Protein AF-A0A1B0DM54-F1 (afdb_monomer)

Secondary structure (DSSP, 8-state):
--HHHHHHHHHHHHHHHHHHHHHHHHHHHHHHHHHHHHTPPPPHHHHHHHHHHHHHHHHHHHHHHHHHHHHHHHHHHHHTTTSS-HHHHTTS----SS-----TTHHHHHHHHHHHHHHHHHHHHHHHHHHHHHHHHHHHHHHHHHHHHHHHHHHHHHHHHHHHHHS------

Radius of gyration: 30.37 Å; Cα contacts (8 Å, |Δi|>4): 85; chains: 1; bounding box: 66×35×107 Å

InterPro domains:
  IPR029673 Transmembrane protein 179 [PTHR31872] (8-165)
  IPR059010 Transmembrane protein 179/179B [PF26158]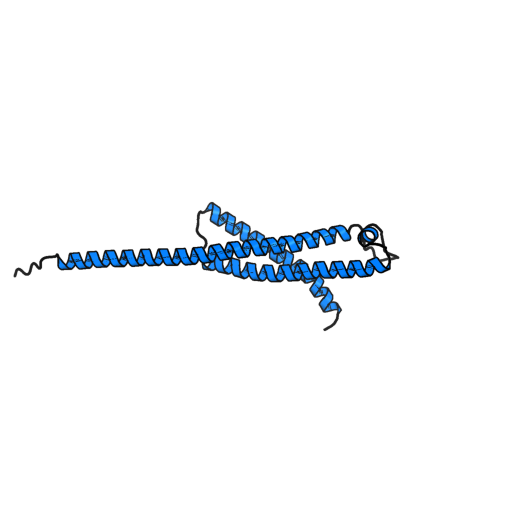 (7-156)

Organism: Phlebotomus papatasi (NCBI:txid29031)

Mean predicted aligned error: 11.0 Å

Foldseek 3Di:
DDPVVVVVCLVVLLVVLVVVLVVVVVVVVVVVVVCVVVVHDDDLVRLVVNLVVLVVSLVSLVSSLVSLVVVLVVVQVVQCVPPVGPVVSLCDQPDDDDDPDNSNCVNVVSVVVNVVSVVSSVVSVVVSVVSVVVSVVVVVVVVVVVVVVVVVVVVVVVVVVVVVVPPPPPPDD

pLDDT: mean 82.23, std 13.37, range [41.41, 96.38]

Sequence (173 aa):
MTADSFTQINCSFPIITSVILISVSIIQIYRFARLSIKQEEASFLELFLDVFIGFILCLMTIVSAMIITIGFMDWCADITQRFPSCEIAAGQKIIKGDDKIDTSGFYVQMGTAQFGAWGAFATCVLITVAGLLKLINNHEMTNMRVSMYLERQRLVNEDASRESLDTPGDFSH

Solvent-accessible surface area (backbone atoms only — not comparable to full-atom values): 9584 Å² total; per-residue (Å²): 136,58,71,69,61,55,54,52,48,61,65,47,46,42,54,52,48,50,54,51,50,50,54,51,49,52,52,52,51,53,51,50,53,50,34,64,75,68,74,52,82,81,51,70,68,60,44,50,50,53,28,54,52,32,50,54,47,34,55,50,32,48,53,31,30,51,52,52,48,50,55,50,50,53,53,38,58,60,47,40,76,82,28,101,39,50,67,63,50,18,71,38,84,89,62,82,80,92,66,91,73,80,43,62,52,46,52,61,54,52,50,49,49,43,52,50,31,50,49,50,28,54,50,36,50,52,53,28,52,54,37,46,54,51,42,54,52,49,52,53,51,51,53,53,52,52,51,55,52,51,50,51,52,51,53,54,52,51,52,53,53,51,53,64,71,66,54,76,81,83,81,82,131

Structure (mmCIF, N/CA/C/O backbone):
data_AF-A0A1B0DM54-F1
#
_entry.id   AF-A0A1B0DM54-F1
#
loop_
_atom_site.group_PDB
_atom_site.id
_atom_site.type_symbol
_atom_site.label_atom_id
_atom_site.label_alt_id
_atom_site.label_comp_id
_atom_site.label_asym_id
_atom_site.label_entity_id
_atom_site.label_seq_id
_atom_site.pdbx_PDB_ins_code
_atom_site.Cartn_x
_atom_site.Cartn_y
_atom_site.Cartn_z
_atom_site.occupancy
_atom_site.B_iso_or_equiv
_atom_site.auth_seq_id
_atom_site.auth_comp_id
_atom_site.auth_asym_id
_atom_site.auth_atom_id
_atom_site.pdbx_PDB_model_num
ATOM 1 N N . MET A 1 1 ? 12.159 -25.639 -16.440 1.00 49.34 1 MET A N 1
ATOM 2 C CA . MET A 1 1 ? 11.419 -24.399 -16.128 1.00 49.34 1 MET A CA 1
ATOM 3 C C . MET A 1 1 ? 12.081 -23.310 -16.954 1.00 49.34 1 MET A C 1
ATOM 5 O O . MET A 1 1 ? 13.248 -23.033 -16.717 1.00 49.34 1 MET A O 1
ATOM 9 N N . THR A 1 2 ? 11.453 -22.891 -18.051 1.00 48.03 2 THR A N 1
ATOM 10 C CA . THR A 1 2 ? 12.085 -22.076 -19.103 1.00 48.03 2 THR A CA 1
ATOM 11 C C . THR A 1 2 ? 12.059 -20.591 -18.737 1.00 48.03 2 THR A C 1
ATOM 13 O O . THR A 1 2 ? 11.178 -20.148 -18.002 1.00 48.03 2 THR A O 1
ATOM 16 N N . ALA A 1 3 ? 13.036 -19.826 -19.234 1.00 60.34 3 ALA A N 1
ATOM 17 C CA . ALA A 1 3 ? 13.182 -18.392 -18.967 1.00 60.34 3 ALA A CA 1
ATOM 18 C C . ALA A 1 3 ? 11.904 -17.585 -19.286 1.00 60.34 3 ALA A C 1
ATOM 20 O O . ALA A 1 3 ? 11.571 -16.654 -18.557 1.00 60.34 3 ALA A O 1
ATOM 21 N N . ASP A 1 4 ? 11.127 -18.011 -20.286 1.00 61.69 4 ASP A N 1
ATOM 22 C CA . ASP A 1 4 ? 9.867 -17.368 -20.683 1.00 61.69 4 ASP A CA 1
ATOM 23 C C . ASP A 1 4 ? 8.804 -17.386 -19.575 1.00 61.69 4 ASP A C 1
ATOM 25 O O . ASP A 1 4 ? 8.063 -16.419 -19.396 1.00 61.69 4 ASP A O 1
ATOM 29 N N . SER A 1 5 ? 8.753 -18.463 -18.779 1.00 62.88 5 SER A N 1
ATOM 30 C CA . SER A 1 5 ? 7.810 -18.571 -17.661 1.00 62.88 5 SER A CA 1
ATOM 31 C C . SER A 1 5 ? 8.128 -17.557 -16.561 1.00 62.88 5 SER A C 1
ATOM 33 O O . SER A 1 5 ? 7.219 -16.993 -15.961 1.00 62.88 5 SER A O 1
ATOM 35 N N . PHE A 1 6 ? 9.413 -17.298 -16.304 1.00 63.34 6 PHE A N 1
ATOM 36 C CA . PHE A 1 6 ? 9.849 -16.351 -15.276 1.00 63.34 6 PHE A CA 1
ATOM 37 C C . PHE A 1 6 ? 9.549 -14.901 -15.681 1.00 63.34 6 PHE A C 1
ATOM 39 O O . PHE A 1 6 ? 9.004 -14.137 -14.884 1.00 63.34 6 PHE A O 1
ATOM 46 N N . THR A 1 7 ? 9.800 -14.543 -16.943 1.00 70.62 7 THR A N 1
ATOM 47 C CA . THR A 1 7 ? 9.486 -13.211 -17.483 1.00 70.62 7 THR A CA 1
ATOM 48 C C . THR A 1 7 ? 7.982 -12.925 -17.458 1.00 70.62 7 THR A C 1
ATOM 50 O O . THR A 1 7 ? 7.561 -11.852 -17.024 1.00 70.62 7 THR A O 1
ATOM 53 N N . GLN A 1 8 ? 7.148 -13.900 -17.836 1.00 73.56 8 GLN A N 1
ATOM 54 C CA . GLN A 1 8 ? 5.690 -13.740 -17.809 1.00 73.56 8 GLN A CA 1
ATOM 55 C C . GLN A 1 8 ? 5.145 -13.556 -16.383 1.00 73.56 8 GLN A C 1
ATOM 57 O O . GLN A 1 8 ? 4.247 -12.735 -16.16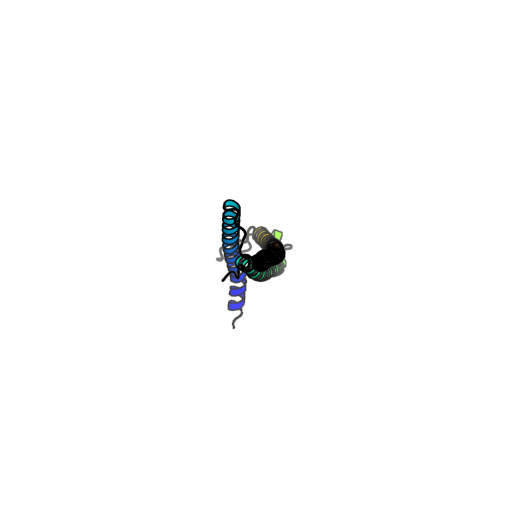3 1.00 73.56 8 GLN A O 1
ATOM 62 N N . ILE A 1 9 ? 5.694 -14.293 -15.411 1.00 74.56 9 ILE A N 1
ATOM 63 C CA . ILE A 1 9 ? 5.329 -14.164 -13.995 1.00 74.56 9 ILE A CA 1
ATOM 64 C C . ILE A 1 9 ? 5.712 -12.775 -13.472 1.00 74.56 9 ILE A C 1
ATOM 66 O O . ILE A 1 9 ? 4.880 -12.122 -12.845 1.00 74.56 9 ILE A O 1
ATOM 70 N N . ASN A 1 10 ? 6.912 -12.283 -13.790 1.00 77.25 10 ASN A N 1
ATOM 71 C CA . ASN A 1 10 ? 7.374 -10.967 -13.343 1.00 77.25 10 ASN A CA 1
ATOM 72 C C . ASN A 1 10 ? 6.545 -9.817 -13.924 1.00 77.25 10 ASN A C 1
ATOM 74 O O . ASN A 1 10 ? 6.283 -8.854 -13.215 1.00 77.25 10 ASN A O 1
ATOM 78 N N . CYS A 1 11 ? 6.073 -9.909 -15.171 1.00 82.88 11 CYS A N 1
ATOM 79 C CA . CYS A 1 11 ? 5.176 -8.891 -15.731 1.00 82.88 11 CYS A CA 1
ATOM 80 C C . CYS A 1 11 ? 3.754 -8.970 -15.154 1.00 82.88 11 CYS A C 1
ATOM 82 O O . CYS A 1 11 ? 3.118 -7.943 -14.921 1.00 82.88 11 CYS A O 1
ATOM 84 N N . SER A 1 12 ? 3.245 -10.179 -14.912 1.00 88.38 12 SER A N 1
ATOM 85 C CA . SER A 1 12 ? 1.871 -10.372 -14.424 1.00 88.38 12 SER A CA 1
ATOM 86 C C . SER A 1 12 ? 1.735 -10.050 -12.935 1.00 88.38 12 SER A C 1
ATOM 88 O O . SER A 1 12 ? 0.679 -9.600 -12.490 1.00 88.38 12 SER A O 1
ATOM 90 N N . PHE A 1 13 ? 2.797 -10.255 -12.155 1.00 91.31 13 PHE A N 1
ATOM 91 C CA . PHE A 1 13 ? 2.772 -10.106 -10.704 1.00 91.31 13 PHE A CA 1
ATOM 92 C C . PHE A 1 13 ? 2.439 -8.675 -10.234 1.00 91.31 13 PHE A C 1
ATOM 94 O O . PHE A 1 13 ? 1.519 -8.543 -9.421 1.00 91.31 13 PHE A O 1
ATOM 101 N N . PRO A 1 14 ? 3.074 -7.596 -10.741 1.00 91.38 14 PRO A N 1
ATOM 102 C CA . PRO A 1 14 ? 2.708 -6.226 -10.388 1.00 91.38 14 PRO A CA 1
ATOM 103 C C . PRO A 1 14 ? 1.264 -5.871 -10.743 1.00 91.38 14 PRO A C 1
ATOM 105 O O . PRO A 1 14 ? 0.581 -5.191 -9.976 1.00 91.38 14 PRO A O 1
ATOM 108 N N . ILE A 1 15 ? 0.771 -6.369 -11.882 1.00 91.25 15 ILE A N 1
ATOM 109 C CA . ILE A 1 15 ? -0.599 -6.122 -12.348 1.00 91.25 15 ILE A CA 1
ATOM 110 C C . ILE A 1 15 ? -1.597 -6.779 -11.394 1.00 91.25 15 ILE A C 1
ATOM 112 O O . ILE A 1 15 ? -2.499 -6.114 -10.886 1.00 91.25 15 ILE A O 1
ATOM 116 N N . ILE A 1 16 ? -1.406 -8.067 -11.096 1.00 92.75 16 ILE A N 1
ATOM 117 C CA . ILE A 1 16 ? -2.262 -8.818 -10.170 1.00 92.75 16 ILE A CA 1
ATOM 118 C C . ILE A 1 16 ? -2.224 -8.182 -8.777 1.00 92.75 16 ILE A C 1
ATOM 120 O O . ILE A 1 16 ? -3.273 -7.944 -8.181 1.00 92.75 16 ILE A O 1
ATOM 124 N N . THR A 1 17 ? -1.031 -7.843 -8.285 1.00 93.31 17 THR A N 1
ATOM 125 C CA . THR A 1 17 ? -0.847 -7.175 -6.989 1.00 93.31 17 THR A CA 1
ATOM 126 C C . THR A 1 17 ? -1.615 -5.855 -6.928 1.00 93.31 17 THR A C 1
ATOM 128 O O . THR A 1 17 ? -2.323 -5.606 -5.956 1.00 93.31 17 THR A O 1
ATOM 131 N N . SER A 1 18 ? -1.555 -5.044 -7.987 1.00 91.38 18 SER A N 1
ATOM 132 C CA . SER A 1 18 ? -2.283 -3.771 -8.065 1.00 91.38 18 SER A CA 1
ATOM 133 C C . SER A 1 18 ? -3.803 -3.969 -8.066 1.00 91.38 18 SER A C 1
ATOM 135 O O . SER A 1 18 ? -4.519 -3.244 -7.377 1.00 91.38 18 SER A O 1
ATOM 137 N N . VAL A 1 19 ? -4.313 -4.975 -8.785 1.00 94.50 19 VAL A N 1
ATOM 138 C CA . VAL A 1 19 ? -5.750 -5.308 -8.801 1.00 94.50 19 VAL A CA 1
ATOM 139 C C . VAL A 1 19 ? -6.233 -5.744 -7.416 1.0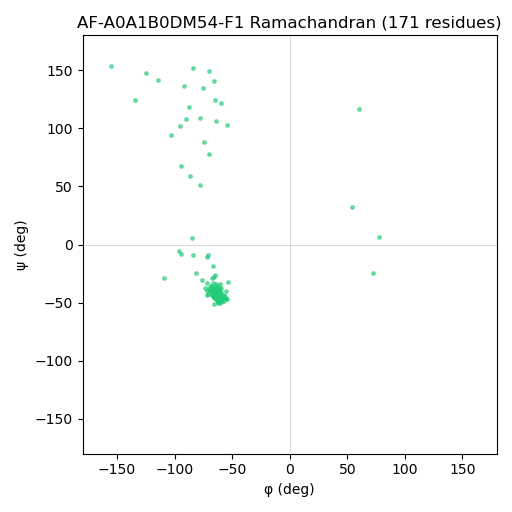0 94.50 19 VAL A C 1
ATOM 141 O O . VAL A 1 19 ? -7.284 -5.291 -6.951 1.00 94.50 19 VAL A O 1
ATOM 144 N N . ILE A 1 20 ? -5.460 -6.592 -6.734 1.00 94.38 20 ILE A N 1
ATOM 145 C CA . ILE A 1 20 ? -5.763 -7.025 -5.366 1.00 94.38 20 ILE A CA 1
ATOM 146 C C . ILE A 1 20 ? -5.740 -5.819 -4.420 1.00 94.38 20 ILE A C 1
ATOM 148 O O . ILE A 1 20 ? -6.670 -5.649 -3.631 1.00 94.38 20 ILE A O 1
ATOM 152 N N . LEU A 1 21 ? -4.731 -4.950 -4.530 1.00 93.50 21 LEU A N 1
ATOM 153 C CA . LEU A 1 21 ? -4.596 -3.759 -3.694 1.00 93.50 21 LEU A CA 1
ATOM 154 C C . LEU A 1 21 ? -5.801 -2.821 -3.841 1.00 93.50 21 LEU A C 1
ATOM 156 O O . LEU A 1 21 ? -6.357 -2.384 -2.833 1.00 93.50 21 LEU A O 1
ATOM 160 N N . ILE A 1 22 ? -6.245 -2.551 -5.073 1.00 93.94 22 ILE A N 1
ATOM 161 C CA . ILE A 1 22 ? -7.438 -1.729 -5.340 1.00 93.94 22 ILE A CA 1
ATOM 162 C C . ILE A 1 22 ? -8.681 -2.382 -4.734 1.00 93.94 22 ILE A C 1
ATOM 164 O O . ILE A 1 22 ? -9.454 -1.718 -4.045 1.00 93.94 22 ILE A O 1
ATOM 168 N N . SER A 1 23 ? -8.853 -3.687 -4.947 1.00 94.62 23 SER A N 1
ATOM 169 C CA . SER A 1 23 ? -10.010 -4.431 -4.442 1.00 94.62 23 SER A CA 1
ATOM 170 C C . SER A 1 23 ? -10.094 -4.368 -2.917 1.00 94.62 23 SER A C 1
ATOM 172 O O . SER A 1 23 ? -11.141 -4.034 -2.362 1.00 94.62 23 SER A O 1
ATOM 174 N N . VAL A 1 24 ? -8.978 -4.618 -2.227 1.00 92.50 24 VAL A N 1
ATOM 175 C CA . VAL A 1 24 ? -8.927 -4.554 -0.763 1.00 92.50 24 VAL A CA 1
ATOM 176 C C . VAL A 1 24 ? -9.110 -3.121 -0.263 1.00 92.50 24 VAL A C 1
ATOM 178 O O . VAL A 1 24 ? -9.846 -2.910 0.697 1.00 92.50 24 VAL A O 1
ATOM 181 N N . SER A 1 25 ? -8.531 -2.128 -0.940 1.00 92.62 25 SER A N 1
ATOM 182 C CA . SER A 1 25 ? -8.700 -0.715 -0.574 1.00 92.62 25 SER A CA 1
ATOM 183 C C . SER A 1 25 ? -10.166 -0.278 -0.649 1.00 92.62 25 SER A C 1
ATOM 185 O O . SER A 1 25 ? -10.659 0.377 0.267 1.00 92.62 25 SER A O 1
ATOM 187 N N . ILE A 1 26 ? -10.899 -0.692 -1.688 1.00 94.38 26 ILE A N 1
ATOM 188 C CA . ILE A 1 26 ? -12.340 -0.414 -1.815 1.00 94.38 26 ILE A CA 1
ATOM 189 C C . ILE A 1 26 ? -13.117 -1.038 -0.650 1.00 94.38 26 ILE A C 1
ATOM 191 O O . ILE A 1 26 ? -13.969 -0.377 -0.053 1.00 94.38 26 ILE A O 1
ATOM 195 N N . ILE A 1 27 ? -12.808 -2.290 -0.299 1.00 91.62 27 ILE A N 1
ATOM 196 C CA . ILE A 1 27 ? -13.451 -2.985 0.824 1.00 91.62 27 ILE A CA 1
ATOM 197 C C . ILE A 1 27 ? -13.164 -2.253 2.142 1.00 91.62 27 ILE A C 1
ATOM 199 O O . ILE A 1 27 ? -14.096 -1.997 2.905 1.00 91.62 27 ILE A O 1
ATOM 203 N N . GLN A 1 28 ? -11.911 -1.868 2.399 1.00 90.12 28 GLN A N 1
ATOM 204 C CA . GLN A 1 28 ? -11.522 -1.133 3.607 1.00 90.12 28 GLN A CA 1
ATOM 205 C C . GLN A 1 28 ? -12.238 0.221 3.705 1.00 90.12 28 GLN A C 1
ATOM 207 O O . GLN A 1 28 ? -12.796 0.540 4.754 1.00 90.12 28 GLN A O 1
ATOM 212 N N . ILE A 1 29 ? -12.302 0.983 2.607 1.00 91.69 29 ILE A N 1
ATOM 213 C CA . ILE A 1 29 ? -13.010 2.272 2.557 1.00 91.69 29 ILE A CA 1
ATOM 214 C C . ILE A 1 29 ? -14.506 2.080 2.827 1.00 91.69 29 ILE A C 1
ATOM 216 O O . ILE A 1 29 ? -15.083 2.814 3.629 1.00 91.69 29 ILE A O 1
ATOM 220 N N . TYR A 1 30 ? -15.137 1.081 2.203 1.00 92.56 30 TYR A N 1
ATOM 221 C CA . TYR A 1 30 ? -16.553 0.781 2.424 1.00 92.56 30 TYR A CA 1
ATOM 222 C C . TYR A 1 30 ? -16.840 0.417 3.888 1.00 92.56 30 TYR A C 1
ATOM 224 O O . TYR A 1 30 ? -17.795 0.929 4.479 1.00 92.56 30 TYR A O 1
ATOM 232 N N . ARG A 1 31 ? -16.005 -0.441 4.490 1.00 89.19 31 ARG A N 1
ATOM 233 C CA . ARG A 1 31 ? -16.134 -0.832 5.904 1.00 89.19 31 ARG A CA 1
ATOM 234 C C . ARG A 1 31 ? -15.964 0.367 6.825 1.00 89.19 31 ARG A C 1
ATOM 236 O O . ARG A 1 31 ? -16.818 0.588 7.680 1.00 89.19 31 ARG A O 1
ATOM 243 N N . PHE A 1 32 ? -14.917 1.162 6.609 1.00 85.88 32 PHE A N 1
ATOM 244 C CA . PHE A 1 32 ? -14.658 2.373 7.381 1.00 85.88 32 PHE A CA 1
ATOM 245 C C . PHE A 1 32 ? -15.842 3.345 7.304 1.00 85.88 32 PHE A C 1
ATOM 247 O O . PHE A 1 32 ? -16.355 3.763 8.338 1.00 85.88 32 PHE A O 1
ATOM 254 N N . ALA A 1 33 ? -16.355 3.616 6.100 1.00 89.88 33 ALA A N 1
ATOM 255 C CA . ALA A 1 33 ? -17.511 4.486 5.905 1.00 89.88 33 ALA A CA 1
ATOM 256 C C . ALA A 1 33 ? -18.764 3.966 6.630 1.00 89.88 33 ALA A C 1
ATOM 258 O O . ALA A 1 33 ? -19.446 4.731 7.312 1.00 89.88 33 ALA A O 1
ATOM 259 N N . ARG A 1 34 ? -19.058 2.661 6.536 1.00 91.19 34 ARG A N 1
ATOM 260 C CA . ARG A 1 34 ? -20.205 2.055 7.231 1.00 91.19 34 ARG A CA 1
ATOM 261 C C . ARG A 1 34 ? -20.078 2.190 8.752 1.00 91.19 34 ARG A C 1
ATOM 263 O O . ARG A 1 34 ? -21.050 2.590 9.393 1.00 91.19 34 ARG A O 1
ATOM 270 N N . LEU A 1 35 ? -18.916 1.853 9.316 1.00 85.88 35 LEU A N 1
ATOM 271 C CA . LEU A 1 35 ? -18.665 1.926 10.761 1.00 85.88 35 LEU A CA 1
ATOM 272 C C . LEU A 1 35 ? -18.770 3.371 11.266 1.00 85.88 35 LEU A C 1
ATOM 274 O O . LEU A 1 35 ? -19.419 3.617 12.281 1.00 85.88 35 LEU A O 1
ATOM 278 N N . SER A 1 36 ? -18.230 4.338 10.516 1.00 85.62 36 SER A N 1
ATOM 279 C CA . SER A 1 36 ? -18.346 5.763 10.847 1.00 85.62 36 SER A CA 1
ATOM 280 C C . SER A 1 36 ? -19.790 6.272 10.830 1.00 85.62 36 SER A C 1
ATOM 282 O O . SER A 1 36 ? -20.162 7.050 11.707 1.00 85.62 36 SER A O 1
ATOM 284 N N . ILE A 1 37 ? -20.618 5.829 9.875 1.00 90.12 37 ILE A N 1
ATOM 285 C CA . ILE A 1 37 ? -22.038 6.223 9.802 1.00 90.12 37 ILE A CA 1
ATOM 286 C C . ILE A 1 37 ? -22.840 5.619 10.961 1.00 90.12 37 ILE A C 1
ATOM 288 O O . ILE A 1 37 ? -23.706 6.286 11.522 1.00 90.12 37 ILE A O 1
ATOM 292 N N . LYS A 1 38 ? -22.565 4.361 11.321 1.00 87.81 38 LYS A N 1
ATOM 293 C CA . LYS A 1 38 ? -23.298 3.650 12.377 1.00 87.81 38 LYS A CA 1
ATOM 294 C C . LYS A 1 38 ? -22.796 3.925 13.796 1.00 87.81 38 LYS A C 1
ATOM 296 O O . LYS A 1 38 ? -23.464 3.508 14.734 1.00 87.81 38 LYS A O 1
ATOM 301 N N . GLN A 1 39 ? -21.660 4.615 13.953 1.00 82.44 39 GLN A N 1
ATOM 302 C CA . GLN A 1 39 ? -20.994 4.825 15.250 1.00 82.44 39 GLN A CA 1
ATOM 303 C C . GLN A 1 39 ? -20.728 3.490 15.982 1.00 82.44 39 GLN A C 1
ATOM 305 O O . GLN A 1 39 ? -20.783 3.413 17.206 1.00 82.44 39 GLN A O 1
ATOM 310 N N . GLU A 1 40 ? -20.472 2.421 15.219 1.00 79.44 40 GLU A N 1
ATOM 311 C CA . GLU A 1 40 ? -20.187 1.085 15.750 1.00 79.44 40 GLU A CA 1
ATOM 312 C C . GLU A 1 40 ? -18.672 0.905 15.926 1.00 79.44 40 GLU A C 1
ATOM 314 O O . GLU A 1 40 ? -17.877 1.262 15.052 1.00 79.44 40 GLU A O 1
ATOM 319 N N . GLU A 1 41 ? -18.264 0.327 17.057 1.00 79.50 41 GLU A N 1
ATOM 320 C CA . GLU A 1 41 ? -16.873 -0.062 17.299 1.00 79.50 41 GLU A CA 1
ATOM 321 C C . GLU A 1 41 ? -16.542 -1.334 16.503 1.00 79.50 41 GLU A C 1
ATOM 323 O O . GLU A 1 41 ? -17.308 -2.301 16.505 1.00 79.50 41 GLU A O 1
ATOM 328 N N . ALA A 1 42 ? -15.389 -1.349 15.828 1.00 81.12 42 ALA A N 1
ATOM 329 C CA . ALA A 1 42 ? -14.938 -2.519 15.075 1.00 81.12 42 ALA A CA 1
ATOM 330 C C . ALA A 1 42 ? -14.647 -3.696 16.018 1.00 81.12 42 ALA A C 1
ATOM 332 O O . ALA A 1 42 ? -14.059 -3.531 17.090 1.00 81.12 42 ALA A O 1
ATOM 333 N N . SER A 1 43 ? -15.008 -4.909 15.597 1.00 84.12 43 SER A N 1
ATOM 334 C CA . SER A 1 43 ? -14.711 -6.110 16.383 1.00 84.12 43 SER A CA 1
ATOM 335 C C . SER A 1 43 ? -13.207 -6.416 16.388 1.00 84.12 43 SER A C 1
ATOM 337 O O . SER A 1 43 ? -12.512 -6.181 15.401 1.00 84.12 43 SER A O 1
ATOM 339 N N . PHE A 1 44 ? -12.695 -7.015 17.472 1.00 83.50 44 PHE A N 1
ATOM 340 C CA . PHE A 1 44 ? -11.276 -7.396 17.583 1.00 83.50 44 PHE A CA 1
ATOM 341 C C . PHE A 1 44 ? -10.800 -8.276 16.414 1.00 83.50 44 PHE A C 1
ATOM 343 O O . PHE A 1 44 ? -9.763 -7.999 15.819 1.00 83.50 44 PHE A O 1
ATOM 350 N N . LEU A 1 45 ? -11.578 -9.305 16.055 1.00 83.62 45 LEU A N 1
ATOM 351 C CA . LEU A 1 45 ? -11.244 -10.227 14.963 1.00 83.62 45 LEU A CA 1
ATOM 352 C C . LEU A 1 45 ? -11.187 -9.511 13.608 1.00 83.62 45 LEU A C 1
ATOM 354 O O . LEU A 1 45 ? -10.305 -9.784 12.802 1.00 83.62 45 LEU A O 1
ATOM 358 N N . GLU A 1 46 ? -12.112 -8.584 13.368 1.00 85.44 46 GLU A N 1
ATOM 359 C CA . GLU A 1 46 ? -12.148 -7.770 12.152 1.00 85.44 46 GLU A CA 1
ATOM 360 C C . GLU A 1 46 ? -10.884 -6.917 12.026 1.00 85.44 46 GLU A C 1
ATOM 362 O O . GLU A 1 46 ? -10.232 -6.937 10.984 1.00 85.44 46 GLU A O 1
ATOM 367 N N . LEU A 1 47 ? -10.485 -6.262 13.115 1.00 87.69 47 LEU A N 1
ATOM 368 C CA . LEU A 1 47 ? -9.291 -5.429 13.146 1.00 87.69 47 LEU A CA 1
ATOM 369 C C . LEU A 1 47 ? -7.995 -6.254 13.026 1.00 87.69 47 LEU A C 1
ATOM 371 O O . LEU A 1 47 ? -7.050 -5.831 12.365 1.00 87.69 47 LEU A O 1
ATOM 375 N N . PHE A 1 48 ? -7.960 -7.455 13.612 1.00 88.62 48 PHE A N 1
ATOM 376 C CA . PHE A 1 48 ? -6.847 -8.395 13.459 1.00 88.62 48 PHE A CA 1
ATOM 377 C C . PHE A 1 48 ? -6.682 -8.858 12.005 1.00 88.62 48 PHE A C 1
ATOM 379 O O . PHE A 1 48 ? -5.567 -8.847 11.480 1.00 88.62 48 PHE A O 1
ATOM 386 N N . LEU A 1 49 ? -7.781 -9.232 11.340 1.00 90.31 49 LEU A N 1
ATOM 387 C CA . LEU A 1 49 ? -7.749 -9.639 9.934 1.00 90.31 49 LEU A CA 1
ATOM 388 C C . LEU A 1 49 ? -7.312 -8.494 9.019 1.00 90.31 49 LEU A C 1
ATOM 390 O O . LEU A 1 49 ? -6.521 -8.733 8.109 1.00 90.31 49 LEU A O 1
ATOM 394 N N . ASP A 1 50 ? -7.766 -7.266 9.273 1.00 90.38 50 ASP A N 1
ATOM 395 C CA . ASP A 1 50 ? -7.354 -6.101 8.484 1.00 90.38 50 ASP A CA 1
ATOM 396 C C . ASP A 1 50 ? -5.838 -5.845 8.601 1.00 90.38 50 ASP A C 1
ATOM 398 O O . ASP A 1 50 ? -5.181 -5.600 7.588 1.00 90.38 50 ASP A O 1
ATOM 402 N N . VAL A 1 51 ? -5.248 -5.983 9.798 1.00 92.19 51 VAL A N 1
ATOM 403 C CA . VAL A 1 51 ? -3.787 -5.868 10.001 1.00 92.19 51 VAL A CA 1
ATOM 404 C C . VAL A 1 51 ? -3.031 -7.018 9.331 1.00 92.19 51 VAL A C 1
ATOM 406 O O . VAL A 1 51 ? -2.015 -6.786 8.675 1.00 92.19 51 VAL A O 1
ATOM 409 N N . PHE A 1 52 ? -3.519 -8.255 9.457 1.00 93.69 52 PHE A N 1
ATOM 410 C CA . PHE A 1 52 ? -2.886 -9.430 8.852 1.00 93.69 52 PHE A CA 1
ATOM 411 C C . PHE A 1 52 ? -2.886 -9.359 7.317 1.00 93.69 52 PHE A C 1
ATOM 413 O O . PHE A 1 52 ? -1.852 -9.563 6.679 1.00 93.69 52 PHE A O 1
ATOM 420 N N . ILE A 1 53 ? -4.030 -9.014 6.721 1.00 92.81 53 ILE A N 1
ATOM 421 C CA . ILE A 1 53 ? -4.157 -8.810 5.274 1.00 92.81 53 ILE A CA 1
ATOM 422 C C . ILE A 1 53 ? -3.303 -7.612 4.840 1.00 92.81 53 ILE A C 1
ATOM 424 O O . ILE A 1 53 ? -2.596 -7.712 3.839 1.00 92.81 53 ILE A O 1
ATOM 428 N N . GLY A 1 54 ? -3.306 -6.516 5.608 1.00 93.69 54 GLY A N 1
ATOM 429 C CA . GLY A 1 54 ? -2.455 -5.349 5.364 1.00 93.69 54 GLY A CA 1
ATOM 430 C C . GLY A 1 54 ? -0.971 -5.710 5.292 1.00 93.69 54 GLY A C 1
ATOM 431 O O . GLY A 1 54 ? -0.297 -5.355 4.328 1.00 93.69 54 GLY A O 1
ATOM 432 N N . PHE A 1 55 ? -0.478 -6.517 6.234 1.00 94.62 55 PHE A N 1
ATOM 433 C CA . PHE A 1 55 ? 0.905 -6.994 6.230 1.00 94.62 55 PHE A CA 1
ATOM 434 C C . PHE A 1 55 ? 1.250 -7.795 4.964 1.00 94.62 55 PHE A C 1
ATOM 436 O O . PHE A 1 55 ? 2.261 -7.515 4.315 1.00 94.62 55 PHE A O 1
ATOM 443 N N . ILE A 1 56 ? 0.395 -8.746 4.567 1.00 94.81 56 ILE A N 1
ATOM 444 C CA . ILE A 1 56 ? 0.589 -9.533 3.336 1.00 94.81 56 ILE A CA 1
ATOM 445 C C . ILE A 1 56 ? 0.610 -8.618 2.106 1.00 94.81 56 ILE A C 1
ATOM 447 O O . ILE A 1 56 ? 1.481 -8.756 1.245 1.00 94.81 56 ILE A O 1
ATOM 451 N N . LEU A 1 57 ? -0.306 -7.651 2.030 1.00 93.88 57 LEU A N 1
ATOM 452 C CA . LEU A 1 57 ? -0.356 -6.700 0.921 1.00 93.88 57 LEU A CA 1
ATOM 453 C C . LEU A 1 57 ? 0.888 -5.823 0.855 1.00 93.88 57 LEU A C 1
ATOM 455 O O . LEU A 1 57 ? 1.390 -5.578 -0.243 1.00 93.88 57 LEU A O 1
ATOM 459 N N . CYS A 1 58 ? 1.429 -5.390 1.992 1.00 95.69 58 CYS A N 1
ATOM 460 C CA . CYS A 1 58 ? 2.659 -4.607 2.000 1.00 95.69 58 CYS A CA 1
ATOM 461 C C . CYS A 1 58 ? 3.843 -5.437 1.476 1.00 95.69 58 CYS A C 1
ATOM 463 O O . CYS A 1 58 ? 4.641 -4.908 0.701 1.00 95.69 58 CYS A O 1
ATOM 465 N N . LEU A 1 59 ? 3.919 -6.736 1.807 1.00 95.25 59 LEU A N 1
ATOM 466 C CA . LEU A 1 59 ? 4.927 -7.653 1.253 1.00 95.25 59 LEU A CA 1
ATOM 467 C C . LEU A 1 59 ? 4.779 -7.843 -0.263 1.00 95.25 59 LEU A C 1
ATOM 469 O O . LEU A 1 59 ? 5.769 -7.819 -0.992 1.00 95.25 59 LEU A O 1
ATOM 473 N N . MET A 1 60 ? 3.556 -7.998 -0.768 1.00 93.62 60 MET A N 1
ATOM 474 C CA . MET A 1 60 ? 3.344 -8.098 -2.216 1.00 93.62 60 MET A CA 1
ATOM 475 C C . MET A 1 60 ? 3.690 -6.781 -2.925 1.00 93.62 60 MET A C 1
ATOM 477 O O . MET A 1 60 ? 4.320 -6.787 -3.983 1.00 93.62 60 MET A O 1
ATOM 481 N N . THR A 1 61 ? 3.333 -5.646 -2.320 1.00 94.62 61 THR A N 1
ATOM 482 C CA . THR A 1 61 ? 3.547 -4.312 -2.898 1.00 94.62 61 THR A CA 1
ATOM 483 C C . THR A 1 61 ? 5.030 -3.951 -2.964 1.00 94.62 61 THR A C 1
ATOM 485 O O . THR A 1 61 ? 5.466 -3.427 -3.986 1.00 94.62 61 THR A O 1
ATOM 488 N N . ILE A 1 62 ? 5.835 -4.283 -1.945 1.00 95.69 62 ILE A N 1
ATOM 489 C CA . ILE A 1 62 ? 7.291 -4.059 -2.007 1.00 95.69 62 ILE A CA 1
ATOM 490 C C . ILE A 1 62 ? 7.946 -4.919 -3.091 1.00 95.69 62 ILE A C 1
ATOM 492 O O . ILE A 1 62 ? 8.753 -4.407 -3.861 1.00 95.69 62 ILE A O 1
ATOM 496 N N . VAL A 1 63 ? 7.561 -6.194 -3.224 1.00 94.31 63 VAL A N 1
ATOM 497 C CA . VAL A 1 63 ? 8.075 -7.059 -4.301 1.00 94.31 63 VAL A CA 1
ATOM 498 C C . VAL A 1 63 ? 7.690 -6.489 -5.669 1.00 94.31 63 VAL A C 1
ATOM 500 O O . VAL A 1 63 ? 8.529 -6.409 -6.563 1.00 94.31 63 VAL A O 1
ATOM 503 N N . SER A 1 64 ? 6.451 -6.016 -5.817 1.00 93.38 64 SER A N 1
ATOM 504 C CA . SER A 1 64 ? 5.980 -5.356 -7.037 1.00 93.38 64 SER A CA 1
ATOM 505 C C . SER A 1 64 ? 6.781 -4.087 -7.355 1.00 93.38 64 SER A C 1
ATOM 507 O O . SER A 1 64 ? 7.184 -3.896 -8.501 1.00 93.38 64 SER A O 1
ATOM 509 N N . ALA A 1 65 ? 7.040 -3.230 -6.363 1.00 94.25 65 ALA A N 1
ATOM 510 C CA . ALA A 1 65 ? 7.832 -2.014 -6.540 1.00 94.25 65 ALA A CA 1
ATOM 511 C C . ALA A 1 65 ? 9.265 -2.337 -6.990 1.00 94.25 65 ALA A C 1
ATOM 513 O O . ALA A 1 65 ? 9.767 -1.719 -7.928 1.00 94.25 65 ALA A O 1
ATOM 514 N N . MET A 1 66 ? 9.885 -3.361 -6.396 1.00 93.88 66 MET A N 1
ATOM 515 C CA . MET A 1 66 ? 11.224 -3.819 -6.780 1.00 93.88 66 MET A CA 1
ATOM 516 C C . MET A 1 66 ? 11.256 -4.350 -8.216 1.00 93.88 66 MET A C 1
ATOM 518 O O . MET A 1 66 ? 12.154 -3.983 -8.967 1.00 93.88 66 MET A O 1
ATOM 522 N N . ILE A 1 67 ? 10.267 -5.152 -8.629 1.00 91.94 67 ILE A N 1
ATOM 523 C CA . ILE A 1 67 ? 10.175 -5.663 -10.008 1.00 91.94 67 ILE A CA 1
ATOM 524 C C . ILE A 1 67 ? 10.071 -4.512 -11.016 1.00 91.94 67 ILE A C 1
ATOM 526 O O . ILE A 1 67 ? 10.783 -4.517 -12.019 1.00 91.94 67 ILE A O 1
ATOM 530 N N . ILE A 1 68 ? 9.224 -3.510 -10.749 1.00 91.31 68 ILE A N 1
ATOM 531 C CA . ILE A 1 68 ? 9.065 -2.348 -11.638 1.00 91.31 68 ILE A CA 1
ATOM 532 C C . ILE A 1 68 ? 10.372 -1.546 -11.713 1.00 91.31 68 ILE A C 1
ATOM 534 O O . ILE A 1 68 ? 10.797 -1.170 -12.805 1.00 91.31 68 ILE A O 1
ATOM 538 N N . THR A 1 69 ? 11.023 -1.293 -10.573 1.00 92.56 69 THR A N 1
ATOM 539 C CA . THR A 1 69 ? 12.281 -0.535 -10.527 1.00 92.56 69 THR A CA 1
ATOM 540 C C . THR A 1 69 ? 13.416 -1.274 -11.236 1.00 92.56 69 THR A C 1
ATOM 542 O O . THR A 1 69 ? 14.103 -0.664 -12.050 1.00 92.56 69 THR A O 1
ATOM 545 N N . ILE A 1 70 ? 13.591 -2.577 -10.996 1.00 91.50 70 ILE A N 1
ATOM 546 C CA . ILE A 1 70 ? 14.625 -3.382 -11.668 1.00 91.50 70 ILE A CA 1
ATOM 547 C C . ILE A 1 70 ? 14.366 -3.432 -13.175 1.00 91.50 70 ILE A C 1
ATOM 549 O O . ILE A 1 70 ? 15.260 -3.105 -13.949 1.00 91.50 70 ILE A O 1
ATOM 553 N N . GLY A 1 71 ? 13.131 -3.722 -13.599 1.00 88.25 71 GLY A N 1
ATOM 554 C CA . GLY A 1 71 ? 12.791 -3.761 -15.024 1.00 88.25 71 GLY A CA 1
ATOM 555 C C . GLY A 1 71 ? 13.017 -2.422 -15.733 1.00 88.25 71 GLY A C 1
ATOM 556 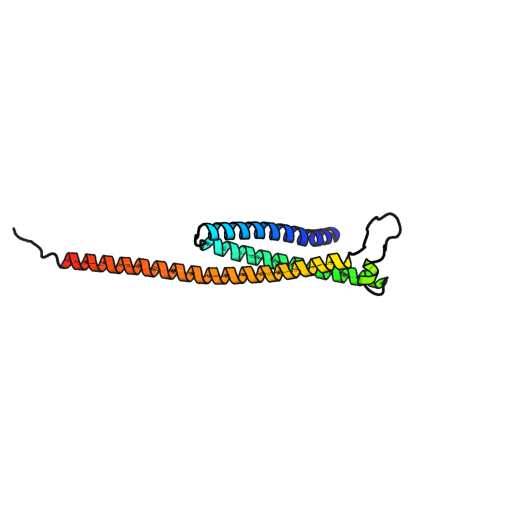O O . GLY A 1 71 ? 13.426 -2.390 -16.893 1.00 88.25 71 GLY A O 1
ATOM 557 N N . PHE A 1 72 ? 12.805 -1.303 -15.036 1.00 87.12 72 PHE A N 1
ATOM 558 C CA . PHE A 1 72 ? 13.118 0.018 -15.570 1.00 87.12 72 PHE A CA 1
ATOM 559 C C . PHE A 1 72 ? 14.627 0.279 -15.683 1.00 87.12 72 PHE A C 1
ATOM 561 O O . PHE A 1 72 ? 15.063 0.870 -16.674 1.00 87.12 72 PHE A O 1
ATOM 568 N N . MET A 1 73 ? 15.424 -0.161 -14.703 1.00 88.69 73 MET A N 1
ATOM 569 C CA . MET A 1 73 ? 16.887 -0.056 -14.763 1.00 88.69 73 MET A CA 1
ATOM 570 C C . MET A 1 73 ? 17.463 -0.876 -15.920 1.00 88.69 73 MET A C 1
ATOM 572 O O . MET A 1 73 ? 18.274 -0.343 -16.675 1.00 88.69 73 MET A O 1
ATOM 576 N N . ASP A 1 74 ? 17.008 -2.119 -16.092 1.00 88.56 74 ASP A N 1
ATOM 577 C CA . ASP A 1 74 ? 17.470 -3.010 -17.163 1.00 88.56 74 ASP A CA 1
ATOM 578 C C . ASP A 1 74 ? 17.137 -2.424 -18.541 1.00 88.56 74 ASP A C 1
ATOM 580 O O . ASP A 1 74 ? 18.015 -2.271 -19.391 1.00 88.56 74 ASP A O 1
ATOM 584 N N . TRP A 1 75 ? 15.894 -1.965 -18.732 1.00 84.38 75 TRP A N 1
ATOM 585 C CA . TRP A 1 75 ? 15.493 -1.278 -19.963 1.00 84.38 75 TRP A CA 1
ATOM 586 C C . TRP A 1 75 ? 16.362 -0.047 -20.251 1.00 84.38 75 TRP A C 1
ATOM 588 O O . TRP A 1 75 ? 16.780 0.182 -21.388 1.00 84.38 75 TRP A O 1
ATOM 598 N N . CYS A 1 76 ? 16.648 0.752 -19.221 1.00 86.06 76 CYS A N 1
ATOM 599 C CA . CYS A 1 76 ? 17.462 1.953 -19.350 1.00 86.06 76 CYS A CA 1
ATOM 600 C C . CYS A 1 76 ? 18.926 1.612 -19.707 1.00 86.06 76 CYS A C 1
ATOM 602 O O . CYS A 1 76 ? 19.528 2.288 -20.548 1.00 86.06 76 CYS A O 1
ATOM 604 N N . ALA A 1 77 ? 19.483 0.534 -19.148 1.00 8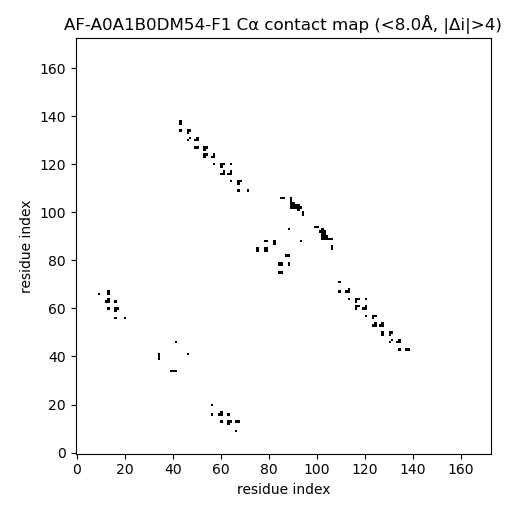6.62 77 ALA A N 1
ATOM 605 C CA . ALA A 1 77 ? 20.823 0.045 -19.478 1.00 86.62 77 ALA A CA 1
ATOM 606 C C . ALA A 1 77 ? 20.934 -0.430 -20.939 1.00 86.62 77 ALA A C 1
ATOM 608 O O . ALA A 1 77 ? 21.911 -0.109 -21.618 1.00 86.62 77 ALA A O 1
ATOM 609 N N . ASP A 1 78 ?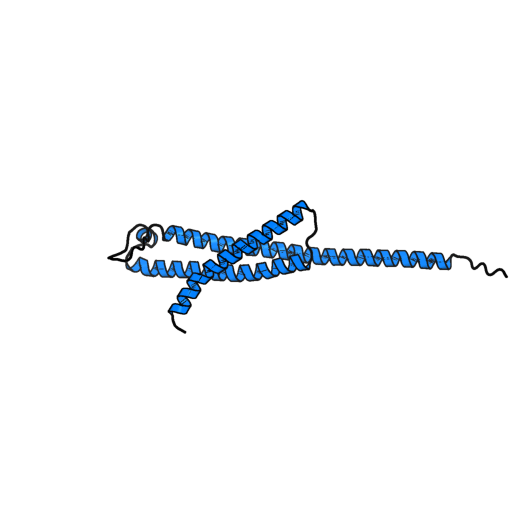 19.920 -1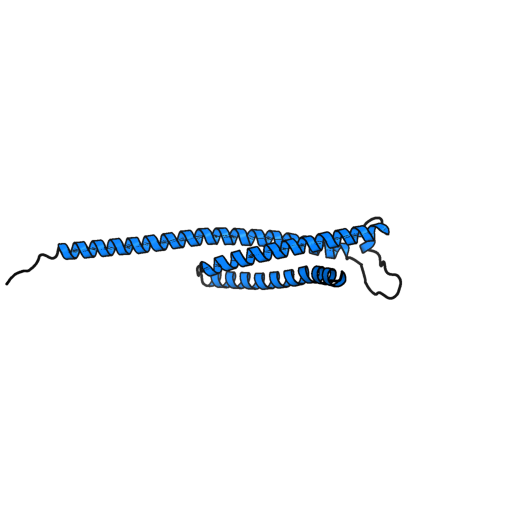.122 -21.458 1.00 83.56 78 ASP A N 1
ATOM 610 C CA . ASP A 1 78 ? 19.922 -1.606 -22.844 1.00 83.56 78 ASP A CA 1
ATOM 611 C C . ASP A 1 78 ? 19.744 -0.467 -23.855 1.00 83.56 78 ASP A C 1
ATOM 613 O O . ASP A 1 78 ? 20.457 -0.371 -24.858 1.00 83.56 78 ASP A O 1
ATOM 617 N N . ILE A 1 79 ? 18.828 0.460 -23.575 1.00 80.38 79 ILE A N 1
ATOM 618 C CA . ILE A 1 79 ? 18.556 1.606 -24.449 1.00 80.38 79 ILE A CA 1
ATOM 619 C C . ILE A 1 79 ? 19.743 2.574 -24.526 1.00 80.38 79 ILE A C 1
ATOM 621 O O . ILE A 1 79 ? 19.995 3.175 -25.581 1.00 80.38 79 ILE A O 1
ATOM 625 N N . THR A 1 80 ? 20.506 2.709 -23.440 1.00 84.50 80 THR A N 1
ATOM 626 C CA . THR A 1 80 ? 21.683 3.588 -23.407 1.00 84.50 80 THR A CA 1
ATOM 627 C C . THR A 1 80 ? 22.873 3.066 -24.206 1.00 84.50 80 THR A C 1
ATOM 629 O O . THR A 1 80 ? 23.783 3.832 -24.520 1.00 84.50 80 THR A O 1
ATOM 632 N N . GLN A 1 81 ? 22.840 1.809 -24.663 1.00 83.25 81 GLN A N 1
ATOM 633 C CA . GLN A 1 81 ? 23.809 1.317 -25.649 1.00 83.25 81 GLN A CA 1
ATOM 634 C C . GLN A 1 81 ? 23.662 2.028 -27.004 1.00 83.25 81 GLN A C 1
ATOM 636 O O . GLN A 1 81 ? 24.621 2.116 -27.775 1.00 83.25 81 GLN A O 1
ATOM 641 N N . ARG A 1 82 ? 22.462 2.539 -27.317 1.00 75.50 82 ARG A N 1
ATOM 642 C CA . ARG A 1 82 ? 22.153 3.189 -28.599 1.00 75.50 82 ARG A CA 1
ATOM 643 C C . ARG A 1 82 ? 21.954 4.701 -28.484 1.00 75.50 82 ARG A C 1
ATOM 645 O O . ARG A 1 82 ? 22.233 5.404 -29.458 1.00 75.50 82 ARG A O 1
ATOM 652 N N . PHE A 1 83 ? 21.495 5.191 -27.335 1.00 78.75 83 PHE A N 1
ATOM 653 C CA . PHE A 1 83 ? 21.196 6.602 -27.079 1.00 78.75 83 PHE A CA 1
ATOM 654 C C . PHE A 1 83 ? 21.961 7.121 -25.857 1.00 78.75 83 PHE A C 1
ATOM 656 O O . PHE A 1 83 ? 22.162 6.379 -24.907 1.00 78.75 83 PHE A O 1
ATOM 663 N N . PRO A 1 84 ? 22.351 8.405 -25.820 1.00 75.94 84 PRO A N 1
ATOM 664 C CA . PRO A 1 84 ? 23.121 8.955 -24.701 1.00 75.94 84 PRO A CA 1
ATOM 665 C C . PRO A 1 84 ? 22.340 9.016 -23.374 1.00 75.94 84 PRO A C 1
ATOM 667 O O . PRO A 1 84 ? 22.956 9.134 -22.319 1.00 75.94 84 PRO A O 1
ATOM 670 N N . SER A 1 85 ? 21.003 8.946 -23.398 1.00 76.19 85 SER A N 1
ATOM 671 C CA . SER A 1 85 ? 20.169 8.877 -22.193 1.00 76.19 85 SER A CA 1
ATOM 672 C C . SER A 1 85 ? 18.807 8.215 -22.451 1.00 76.19 85 SER A C 1
ATOM 674 O O . SER A 1 85 ? 18.269 8.259 -23.561 1.00 76.19 85 SER A O 1
ATOM 676 N N . CYS A 1 86 ? 18.233 7.621 -21.398 1.00 76.50 86 CYS A N 1
ATOM 677 C CA . CYS A 1 86 ? 16.944 6.912 -21.436 1.00 76.50 86 CYS A CA 1
ATOM 678 C C . CYS A 1 86 ? 15.750 7.846 -21.690 1.00 76.50 86 CYS A C 1
ATOM 680 O O . CYS A 1 86 ? 14.762 7.444 -22.300 1.00 76.50 86 CYS A O 1
ATOM 682 N N . GLU A 1 87 ? 15.858 9.108 -21.270 1.00 74.00 87 GLU A N 1
ATOM 683 C CA . GLU A 1 87 ? 14.853 10.147 -21.515 1.00 74.00 87 GLU A CA 1
ATOM 684 C C . GLU A 1 87 ? 14.759 10.501 -23.009 1.00 74.00 87 GLU A C 1
ATOM 686 O O . GLU A 1 87 ? 13.668 10.559 -23.573 1.00 74.00 87 GLU A O 1
ATOM 691 N N . ILE A 1 88 ? 15.907 10.660 -23.679 1.00 66.81 88 ILE A N 1
ATOM 692 C CA . ILE A 1 88 ? 15.976 11.034 -25.100 1.00 66.81 88 ILE A CA 1
ATOM 693 C C . ILE A 1 88 ? 15.503 9.880 -25.993 1.00 66.81 88 ILE A C 1
ATOM 695 O O . ILE A 1 88 ? 14.810 10.101 -26.988 1.00 66.81 88 ILE A O 1
ATOM 699 N N . ALA A 1 89 ? 15.826 8.641 -25.622 1.00 62.72 89 ALA A N 1
ATOM 700 C CA . ALA A 1 89 ? 15.377 7.449 -26.334 1.00 62.72 89 ALA A CA 1
ATOM 701 C C . ALA A 1 89 ? 13.852 7.258 -26.295 1.00 62.72 89 ALA A C 1
ATOM 703 O O . ALA A 1 89 ? 13.258 6.831 -27.283 1.00 62.72 89 ALA A O 1
ATOM 704 N N . ALA A 1 90 ? 13.200 7.638 -25.192 1.00 60.75 90 ALA A N 1
ATOM 705 C CA . ALA A 1 90 ? 11.743 7.595 -25.067 1.00 60.75 90 ALA A CA 1
ATOM 706 C C . ALA A 1 90 ? 11.017 8.656 -25.917 1.00 60.75 90 ALA A C 1
ATOM 708 O O . ALA A 1 90 ? 9.795 8.620 -26.012 1.00 60.75 90 ALA A O 1
ATOM 709 N N . GLY A 1 91 ? 11.732 9.609 -26.524 1.00 58.22 91 GLY A N 1
ATOM 710 C CA . GLY A 1 91 ? 11.166 10.615 -27.429 1.00 58.22 91 GLY A CA 1
ATOM 711 C C . GLY A 1 91 ? 11.273 10.260 -28.915 1.00 58.22 91 GLY A C 1
ATOM 712 O O . GLY A 1 91 ? 10.760 11.002 -29.751 1.00 58.22 91 GLY A O 1
ATOM 713 N N . GLN A 1 92 ? 11.954 9.168 -29.269 1.00 58.19 92 GLN A N 1
ATOM 714 C CA . GLN A 1 92 ? 12.218 8.779 -30.657 1.00 58.19 92 GLN A CA 1
ATOM 715 C C . GLN A 1 92 ? 11.486 7.470 -30.986 1.00 58.19 92 GLN A C 1
ATOM 717 O O . GLN A 1 92 ? 11.429 6.561 -30.161 1.00 58.19 92 GLN A O 1
ATOM 722 N N . LYS A 1 93 ? 10.928 7.340 -32.199 1.00 57.69 93 LYS A N 1
ATOM 723 C CA . LYS A 1 93 ? 10.383 6.059 -32.686 1.00 57.69 93 LYS A CA 1
ATOM 724 C C . LYS A 1 93 ? 11.537 5.136 -33.059 1.00 57.69 93 LYS A C 1
ATOM 726 O O . LYS A 1 93 ? 12.003 5.138 -34.197 1.00 57.69 93 LYS A O 1
ATOM 731 N N . ILE A 1 94 ? 12.029 4.375 -32.089 1.00 57.66 94 ILE A N 1
ATOM 732 C CA . ILE A 1 94 ? 13.148 3.446 -32.267 1.00 57.66 94 ILE A CA 1
ATOM 733 C C . ILE A 1 94 ? 12.605 2.102 -32.763 1.00 57.66 94 ILE A C 1
ATOM 735 O O . ILE A 1 94 ? 12.781 1.094 -32.096 1.00 57.66 94 ILE A O 1
ATOM 739 N N . ILE A 1 95 ? 11.922 2.053 -33.914 1.00 56.44 95 ILE A N 1
ATOM 740 C CA . ILE A 1 95 ? 11.601 0.761 -34.546 1.00 56.44 95 ILE A CA 1
ATOM 741 C C . ILE A 1 95 ? 11.887 0.780 -36.042 1.00 56.44 95 ILE A C 1
ATOM 743 O O . ILE A 1 95 ? 11.376 1.607 -36.797 1.00 56.44 95 ILE A O 1
ATOM 747 N N . LYS A 1 96 ? 12.710 -0.186 -36.460 1.00 53.47 96 LYS A N 1
ATOM 748 C CA . LYS A 1 96 ? 12.832 -0.637 -37.844 1.00 53.47 96 LYS A CA 1
ATOM 749 C C . LYS A 1 96 ? 11.782 -1.723 -38.085 1.00 53.47 96 LYS A C 1
ATOM 751 O O . LYS A 1 96 ? 11.897 -2.761 -37.459 1.00 53.47 96 LYS A O 1
ATOM 756 N N . GLY A 1 97 ? 10.858 -1.478 -39.016 1.00 53.25 97 GLY A N 1
ATOM 757 C CA . GLY A 1 97 ? 10.126 -2.493 -39.793 1.00 53.25 97 GLY A CA 1
ATOM 758 C C . GLY A 1 97 ? 9.258 -3.497 -39.019 1.00 53.25 97 GLY A C 1
ATOM 759 O O . GLY A 1 97 ? 9.767 -4.344 -38.305 1.00 53.25 97 GLY A O 1
ATOM 760 N N . ASP A 1 98 ? 7.952 -3.436 -39.272 1.00 50.44 98 ASP A N 1
ATOM 761 C CA . ASP A 1 98 ? 6.876 -4.383 -38.919 1.00 50.44 98 ASP A CA 1
ATOM 762 C C . ASP A 1 98 ? 6.391 -4.503 -37.462 1.00 50.44 98 ASP A C 1
ATOM 764 O O . ASP A 1 98 ? 5.198 -4.762 -37.279 1.00 50.44 98 ASP A O 1
ATOM 768 N N . ASP A 1 99 ? 7.178 -4.164 -36.438 1.00 56.44 99 ASP A N 1
ATOM 769 C CA . ASP A 1 99 ? 6.657 -4.103 -35.060 1.00 56.44 99 ASP A CA 1
ATOM 770 C C . ASP A 1 99 ? 6.122 -2.697 -34.715 1.00 56.44 99 ASP A C 1
ATOM 772 O O . ASP A 1 99 ? 6.857 -1.729 -34.540 1.00 56.44 99 ASP A O 1
ATOM 776 N N . LYS A 1 100 ? 4.798 -2.533 -34.614 1.00 56.09 100 LYS A N 1
ATOM 777 C CA . LYS A 1 100 ? 4.148 -1.250 -34.257 1.00 56.09 100 LYS A CA 1
ATOM 778 C C . LYS A 1 100 ? 4.203 -0.949 -32.746 1.00 56.09 100 LYS A C 1
ATOM 780 O O . LYS A 1 100 ? 3.165 -0.672 -32.147 1.00 56.09 100 LYS A O 1
ATOM 785 N N . ILE A 1 101 ? 5.370 -1.005 -32.108 1.00 58.50 101 ILE A N 1
ATOM 786 C CA . ILE A 1 101 ? 5.501 -0.668 -30.677 1.00 58.50 101 ILE A CA 1
ATOM 787 C C . ILE A 1 101 ? 5.945 0.799 -30.534 1.00 58.50 101 ILE A C 1
ATOM 789 O O . ILE A 1 101 ? 7.098 1.160 -30.736 1.00 58.50 101 ILE A O 1
ATOM 793 N N . ASP A 1 102 ? 5.015 1.698 -30.217 1.00 63.91 102 ASP A N 1
ATOM 794 C CA . ASP A 1 102 ? 5.364 3.103 -29.979 1.00 63.91 102 ASP A CA 1
ATOM 795 C C . ASP A 1 102 ? 5.968 3.259 -28.574 1.00 63.91 102 ASP A C 1
ATOM 797 O O . ASP A 1 102 ? 5.274 3.116 -27.571 1.00 63.91 102 ASP A O 1
ATOM 801 N N . THR A 1 103 ? 7.274 3.523 -28.493 1.00 66.44 103 THR A N 1
ATOM 802 C CA . THR A 1 103 ? 7.994 3.751 -27.228 1.00 66.44 103 THR A CA 1
ATOM 803 C C . THR A 1 103 ? 7.909 5.202 -26.746 1.00 66.44 103 THR A C 1
ATOM 805 O O . THR A 1 103 ? 8.552 5.558 -25.752 1.00 66.44 103 THR A O 1
ATOM 808 N N . SER A 1 104 ? 7.133 6.052 -27.432 1.00 69.56 104 SER A N 1
ATOM 809 C CA . SER A 1 104 ? 6.972 7.458 -27.073 1.00 69.56 104 SER A CA 1
ATOM 810 C C . SER A 1 104 ? 6.409 7.620 -25.657 1.00 69.56 104 SER A C 1
ATOM 812 O O . SER A 1 104 ? 5.335 7.118 -25.332 1.00 69.56 104 SER A O 1
ATOM 814 N N . GLY A 1 105 ? 7.143 8.322 -24.790 1.00 73.81 105 GLY A N 1
ATOM 815 C CA . GLY A 1 105 ? 6.705 8.615 -23.421 1.00 73.81 105 GLY A CA 1
ATOM 816 C C . GLY A 1 105 ? 6.832 7.452 -22.430 1.00 73.81 105 GLY A C 1
ATOM 817 O O . GLY A 1 105 ? 6.436 7.608 -21.272 1.00 73.81 105 GLY A O 1
ATOM 818 N N . PHE A 1 106 ? 7.432 6.325 -22.830 1.00 79.56 106 PHE A N 1
ATOM 819 C CA . PHE A 1 106 ? 7.636 5.158 -21.961 1.00 79.56 106 PHE A CA 1
ATOM 820 C C . PHE A 1 106 ? 8.394 5.506 -20.667 1.00 79.56 106 PHE A C 1
ATOM 822 O O . PHE A 1 106 ? 8.012 5.064 -19.586 1.00 79.56 106 PHE A O 1
ATOM 829 N N . TYR A 1 107 ? 9.407 6.377 -20.754 1.00 82.44 107 TYR A N 1
ATOM 830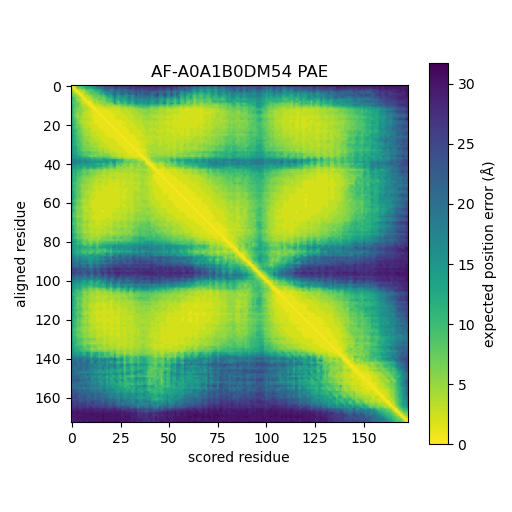 C CA . TYR A 1 107 ? 10.172 6.855 -19.595 1.00 82.44 107 TYR A CA 1
ATOM 831 C C . TYR A 1 107 ? 9.277 7.507 -18.524 1.00 82.44 107 TYR A C 1
ATOM 833 O O . TYR A 1 107 ? 9.379 7.183 -17.342 1.00 82.44 107 TYR A O 1
ATOM 841 N N . VAL A 1 108 ? 8.346 8.376 -18.933 1.00 85.88 108 VAL A N 1
ATOM 842 C CA . VAL A 1 108 ? 7.435 9.086 -18.016 1.00 85.88 108 VAL A CA 1
ATOM 843 C C . VAL A 1 108 ? 6.384 8.139 -17.430 1.00 85.88 108 VAL A C 1
ATOM 845 O O . VAL A 1 108 ? 6.075 8.211 -16.238 1.00 85.88 108 VAL A O 1
ATOM 848 N N . GLN A 1 109 ? 5.850 7.231 -18.250 1.00 87.50 109 GLN A N 1
ATOM 849 C CA . GLN A 1 109 ? 4.864 6.238 -17.813 1.00 87.50 109 GLN A CA 1
ATOM 850 C C . GLN A 1 109 ? 5.457 5.287 -16.763 1.00 87.50 109 GLN A C 1
ATOM 852 O O . GLN A 1 109 ? 4.870 5.103 -15.696 1.00 87.50 109 GLN A O 1
ATOM 857 N N . MET A 1 110 ? 6.656 4.752 -17.013 1.00 86.00 110 MET A N 1
ATOM 858 C CA . MET A 1 110 ? 7.358 3.880 -16.066 1.00 86.00 110 MET A CA 1
ATOM 859 C C . MET A 1 110 ? 7.821 4.628 -14.811 1.00 86.00 110 MET A C 1
ATOM 861 O O . MET A 1 110 ? 7.769 4.073 -13.714 1.00 86.00 110 MET A O 1
ATOM 865 N N . GLY A 1 111 ? 8.230 5.895 -14.934 1.00 89.00 111 GLY A N 1
ATOM 866 C CA . GLY A 1 111 ? 8.531 6.748 -13.779 1.00 89.00 111 GLY A CA 1
ATOM 867 C C . GLY A 1 111 ? 7.312 6.953 -12.874 1.00 89.00 111 GLY A C 1
ATOM 868 O O . GLY A 1 111 ? 7.405 6.830 -11.652 1.00 89.00 111 GLY A O 1
ATOM 869 N N . THR A 1 112 ? 6.140 7.172 -13.474 1.00 90.94 112 THR A N 1
ATOM 870 C CA . THR A 1 112 ? 4.871 7.311 -12.745 1.00 90.94 112 THR A CA 1
ATOM 871 C C . THR A 1 112 ? 4.462 5.995 -12.077 1.00 90.94 112 THR A C 1
ATOM 873 O O . THR A 1 112 ? 4.015 6.006 -10.931 1.00 90.94 112 THR A O 1
ATOM 876 N N . ALA A 1 113 ? 4.666 4.854 -12.745 1.00 91.25 113 ALA A N 1
ATOM 877 C CA . ALA A 1 113 ? 4.419 3.534 -12.165 1.00 91.25 113 ALA A CA 1
ATOM 878 C C . ALA A 1 113 ? 5.311 3.261 -10.940 1.00 91.25 113 ALA A C 1
ATOM 880 O O . ALA A 1 113 ? 4.819 2.774 -9.924 1.00 91.25 113 ALA A O 1
ATOM 881 N N . GLN A 1 114 ? 6.598 3.628 -10.997 1.00 93.25 114 GLN A N 1
ATOM 882 C CA . GLN A 1 114 ? 7.509 3.517 -9.852 1.00 93.25 114 GLN A CA 1
ATOM 883 C C . GLN A 1 114 ? 7.054 4.390 -8.683 1.00 93.25 114 GLN A C 1
ATOM 885 O O . GLN A 1 114 ? 6.923 3.893 -7.565 1.00 93.25 114 GLN A O 1
ATOM 890 N N . PHE A 1 115 ? 6.767 5.670 -8.936 1.00 93.88 115 PHE A N 1
ATOM 891 C CA . PHE A 1 115 ? 6.278 6.578 -7.899 1.00 93.88 115 PHE A CA 1
ATOM 892 C C . PHE A 1 115 ? 4.983 6.059 -7.261 1.00 93.88 115 PHE A C 1
ATOM 894 O O . PHE A 1 115 ? 4.864 6.025 -6.037 1.00 93.88 115 PHE A O 1
ATOM 901 N N . GLY A 1 116 ? 4.041 5.593 -8.084 1.00 93.56 116 GLY A N 1
ATOM 902 C CA . GLY A 1 116 ? 2.790 5.001 -7.621 1.00 93.56 116 GLY A CA 1
ATOM 903 C C . GLY A 1 116 ? 3.004 3.755 -6.762 1.00 93.56 116 GLY A C 1
ATOM 904 O O . GLY A 1 116 ? 2.400 3.647 -5.698 1.00 93.56 116 GLY A O 1
ATOM 905 N N . ALA A 1 117 ? 3.891 2.842 -7.169 1.00 94.31 117 ALA A N 1
ATOM 906 C CA . ALA A 1 117 ? 4.173 1.612 -6.428 1.00 94.31 117 ALA A CA 1
ATOM 907 C C . ALA A 1 117 ? 4.841 1.883 -5.067 1.00 94.31 117 ALA A C 1
ATOM 909 O O . ALA A 1 117 ? 4.410 1.342 -4.047 1.00 94.31 117 ALA A O 1
ATOM 910 N N . TRP A 1 118 ? 5.849 2.759 -5.026 1.00 95.88 118 TRP A N 1
ATOM 911 C CA . TRP A 1 118 ? 6.512 3.153 -3.777 1.00 95.88 118 TRP A CA 1
ATOM 912 C C . TRP A 1 118 ? 5.590 3.966 -2.862 1.00 95.88 118 TRP A C 1
ATOM 914 O O . TRP A 1 118 ? 5.583 3.753 -1.647 1.00 95.88 118 TRP A O 1
ATOM 924 N N . GLY A 1 119 ? 4.764 4.845 -3.434 1.00 95.94 119 GLY A N 1
ATOM 925 C CA . GLY A 1 119 ? 3.729 5.573 -2.701 1.00 95.94 119 GLY A CA 1
ATOM 926 C C . GLY A 1 119 ? 2.700 4.628 -2.080 1.00 95.94 119 GLY A C 1
ATOM 927 O O . GLY A 1 119 ? 2.429 4.715 -0.884 1.00 95.94 119 GLY A O 1
ATOM 928 N N . ALA A 1 120 ? 2.196 3.666 -2.855 1.00 94.44 120 ALA A N 1
ATOM 929 C CA . ALA A 1 120 ? 1.270 2.644 -2.376 1.00 94.44 120 ALA A CA 1
ATOM 930 C C . ALA A 1 120 ? 1.872 1.791 -1.250 1.00 94.44 120 ALA A C 1
ATOM 932 O O . ALA A 1 120 ? 1.192 1.516 -0.261 1.00 94.44 120 ALA A O 1
ATOM 933 N N . PHE A 1 121 ? 3.151 1.418 -1.356 1.00 95.69 121 PHE A N 1
ATOM 934 C CA . PHE A 1 121 ? 3.859 0.716 -0.285 1.00 95.69 121 PHE A CA 1
ATOM 935 C C . PHE A 1 121 ? 3.917 1.553 1.001 1.00 95.69 121 PHE A C 1
ATOM 937 O O . PHE A 1 121 ? 3.542 1.062 2.067 1.00 95.69 121 PHE A O 1
ATOM 944 N N . ALA A 1 122 ? 4.315 2.825 0.908 1.00 96.38 122 ALA A N 1
ATOM 945 C CA . ALA A 1 122 ? 4.367 3.718 2.063 1.00 96.38 122 ALA A CA 1
ATOM 946 C C . ALA A 1 122 ? 2.985 3.883 2.719 1.00 96.38 122 ALA A C 1
ATOM 948 O O . ALA A 1 122 ? 2.855 3.766 3.939 1.00 96.38 122 ALA A O 1
ATOM 949 N N . THR A 1 123 ? 1.934 4.083 1.918 1.00 94.25 123 THR A N 1
ATOM 950 C CA . THR A 1 123 ? 0.554 4.160 2.416 1.00 94.25 123 THR A CA 1
ATOM 951 C C . THR A 1 123 ? 0.109 2.851 3.073 1.00 94.25 123 THR A C 1
ATOM 953 O O . THR A 1 123 ? -0.483 2.890 4.151 1.00 94.25 123 THR A O 1
ATOM 956 N N . CYS A 1 124 ? 0.435 1.696 2.486 1.00 94.81 124 CYS A N 1
ATOM 957 C CA . CYS A 1 124 ? 0.133 0.384 3.065 1.00 94.81 124 CYS A CA 1
ATOM 958 C C . CYS A 1 124 ? 0.757 0.222 4.458 1.00 94.81 124 CYS A C 1
ATOM 960 O O . CYS A 1 124 ? 0.080 -0.195 5.403 1.00 94.81 124 CYS A O 1
ATOM 962 N N . VAL A 1 125 ? 2.032 0.599 4.609 1.00 95.25 125 VAL A N 1
ATOM 963 C CA . VAL A 1 125 ? 2.741 0.537 5.895 1.00 95.25 125 VAL A CA 1
ATOM 964 C C . VAL A 1 125 ? 2.066 1.440 6.925 1.00 95.25 125 VAL A C 1
ATOM 966 O O . VAL A 1 125 ? 1.795 0.993 8.039 1.00 95.25 125 VAL A O 1
ATOM 969 N N . LEU A 1 126 ? 1.732 2.678 6.552 1.00 94.69 126 LEU A N 1
ATOM 970 C CA . LEU A 1 126 ? 1.055 3.623 7.445 1.00 94.69 126 LEU A CA 1
ATOM 971 C C . LEU A 1 126 ? -0.293 3.086 7.941 1.00 94.69 126 LEU A C 1
ATOM 973 O O . LEU A 1 126 ? -0.560 3.121 9.144 1.00 94.69 126 LEU A O 1
ATOM 977 N N . ILE A 1 127 ? -1.120 2.551 7.039 1.00 92.31 127 ILE A N 1
ATOM 978 C CA . ILE A 1 127 ? -2.423 1.968 7.393 1.00 92.31 127 ILE A CA 1
ATOM 979 C C . ILE A 1 127 ? -2.236 0.755 8.312 1.00 92.31 127 ILE A C 1
ATOM 981 O O . ILE A 1 127 ? -2.940 0.631 9.314 1.00 92.31 127 ILE A O 1
ATOM 985 N N . THR A 1 128 ? -1.261 -0.108 8.022 1.00 93.12 128 THR A N 1
ATOM 986 C CA . THR A 1 128 ? -0.986 -1.311 8.824 1.00 93.12 128 THR A CA 1
ATOM 987 C C . THR A 1 128 ? -0.535 -0.952 10.242 1.00 93.12 128 THR A C 1
ATOM 989 O O . THR A 1 128 ? -1.029 -1.531 11.210 1.00 93.12 128 THR A O 1
ATOM 992 N N . VAL A 1 129 ? 0.346 0.044 10.391 1.00 94.38 129 VAL A N 1
ATOM 993 C CA . VAL A 1 129 ? 0.790 0.539 11.706 1.00 94.38 129 VAL A CA 1
ATOM 994 C C . VAL A 1 129 ? -0.373 1.161 12.478 1.00 94.38 129 VAL A C 1
ATOM 996 O O . VAL A 1 129 ? -0.567 0.842 13.652 1.00 94.38 129 VAL A O 1
ATOM 999 N N . ALA A 1 130 ? -1.186 2.000 11.830 1.00 91.81 130 ALA A N 1
ATOM 1000 C CA . ALA A 1 130 ? -2.365 2.591 12.460 1.00 91.81 130 ALA A CA 1
ATOM 1001 C C . ALA A 1 130 ? -3.375 1.518 12.913 1.00 91.81 130 ALA A C 1
ATOM 1003 O O . ALA A 1 130 ? -3.907 1.595 14.022 1.00 91.81 130 ALA A O 1
ATOM 1004 N N . GLY A 1 131 ? -3.597 0.487 12.091 1.00 90.75 131 GLY A N 1
ATOM 1005 C CA . GLY A 1 131 ? -4.437 -0.662 12.426 1.00 90.75 131 GLY A CA 1
ATOM 1006 C C . GLY A 1 131 ? -3.900 -1.461 13.614 1.00 90.75 131 GLY A C 1
ATOM 1007 O O . GLY A 1 131 ? -4.666 -1.805 14.513 1.00 90.75 131 GLY A O 1
ATOM 1008 N N . LEU A 1 132 ? -2.585 -1.695 13.674 1.00 90.75 132 LEU A N 1
ATOM 1009 C CA . LEU A 1 132 ? -1.942 -2.402 14.783 1.00 90.75 132 LEU A CA 1
ATOM 1010 C C . LEU A 1 132 ? -2.065 -1.630 16.103 1.00 90.75 132 LEU A C 1
ATOM 1012 O O . LEU A 1 132 ? -2.425 -2.216 17.123 1.00 90.75 132 LEU A O 1
ATOM 1016 N N . LEU A 1 133 ? -1.827 -0.316 16.085 1.00 91.75 133 LEU A N 1
ATOM 1017 C CA . LEU A 1 133 ? -2.023 0.537 17.262 1.00 91.75 133 LEU A CA 1
ATOM 1018 C C . LEU A 1 133 ? -3.477 0.490 17.742 1.00 91.75 133 LEU A C 1
ATOM 1020 O O . LEU A 1 133 ? -3.736 0.339 18.937 1.00 91.75 133 LEU A O 1
ATOM 1024 N N . LYS A 1 134 ? -4.434 0.551 16.807 1.00 89.69 134 LYS A N 1
ATOM 1025 C CA . LYS A 1 134 ? -5.858 0.422 17.129 1.00 89.69 134 LYS A CA 1
ATOM 1026 C C . LYS A 1 134 ? -6.181 -0.956 17.715 1.00 89.69 134 LYS A C 1
ATOM 1028 O O . LYS A 1 134 ? -6.995 -1.036 18.630 1.00 89.69 134 LYS A O 1
ATOM 1033 N N . LEU A 1 135 ? -5.543 -2.022 17.227 1.00 89.44 135 LEU A N 1
ATOM 1034 C CA . LEU A 1 135 ? -5.734 -3.388 17.718 1.00 89.44 135 LEU A CA 1
ATOM 1035 C C . LEU A 1 135 ? -5.252 -3.550 19.158 1.00 89.44 135 LEU A C 1
ATOM 1037 O O . LEU A 1 135 ? -5.980 -4.116 19.974 1.00 89.44 135 LEU A O 1
ATOM 1041 N N . ILE A 1 136 ? -4.069 -3.019 19.472 1.00 88.88 136 ILE A N 1
ATOM 1042 C CA . ILE A 1 136 ? -3.509 -3.034 20.830 1.00 88.88 136 ILE A CA 1
ATOM 1043 C C . ILE A 1 136 ? -4.446 -2.288 21.782 1.00 88.88 136 ILE A C 1
ATOM 1045 O O . ILE A 1 136 ? -4.879 -2.852 22.785 1.00 88.88 136 ILE A O 1
ATOM 1049 N N . ASN A 1 137 ? -4.852 -1.071 21.416 1.00 87.12 137 ASN A N 1
ATOM 1050 C CA . ASN A 1 137 ? -5.763 -0.280 22.239 1.00 87.12 137 ASN A CA 1
ATOM 1051 C C . ASN A 1 137 ? -7.128 -0.972 22.416 1.00 87.12 137 ASN A C 1
ATOM 1053 O O . ASN A 1 137 ? -7.692 -0.982 23.505 1.00 87.12 137 ASN A O 1
ATOM 1057 N N . ASN A 1 138 ? -7.661 -1.607 21.366 1.00 83.75 138 ASN A N 1
ATOM 1058 C CA . ASN A 1 138 ? -8.924 -2.342 21.451 1.00 83.75 138 ASN A CA 1
ATOM 1059 C C . ASN A 1 138 ? -8.823 -3.584 22.355 1.00 83.75 138 ASN A C 1
ATOM 1061 O O . ASN A 1 138 ? -9.761 -3.897 23.093 1.00 83.75 138 ASN A O 1
ATOM 1065 N N . HIS A 1 139 ? -7.685 -4.281 22.330 1.00 83.19 139 HIS A N 1
ATOM 1066 C CA . HIS A 1 139 ? -7.415 -5.395 23.235 1.00 83.19 139 HIS A CA 1
ATOM 1067 C C . HIS A 1 139 ? -7.372 -4.924 24.698 1.00 83.19 139 HIS A C 1
ATOM 1069 O O . HIS A 1 139 ? -8.036 -5.513 25.554 1.00 83.19 139 HIS A O 1
ATOM 1075 N N . GLU A 1 140 ? -6.671 -3.822 24.982 1.00 82.62 140 GLU A N 1
ATOM 1076 C CA . GLU A 1 140 ? -6.627 -3.225 26.324 1.00 82.62 140 GLU A CA 1
ATOM 1077 C C . GLU A 1 140 ? -8.014 -2.771 26.798 1.00 82.62 140 GLU A C 1
ATOM 1079 O O . GLU A 1 140 ? -8.431 -3.102 27.910 1.00 82.62 140 GLU A O 1
ATOM 1084 N N . MET A 1 141 ? -8.780 -2.097 25.936 1.00 73.81 141 MET A N 1
ATOM 1085 C CA . MET A 1 141 ? -10.148 -1.654 26.233 1.00 73.81 141 MET A CA 1
ATOM 1086 C C . MET A 1 141 ? -11.093 -2.820 26.528 1.00 73.81 141 MET A C 1
ATOM 1088 O O . MET A 1 141 ? -11.937 -2.728 27.424 1.00 73.81 141 MET A O 1
ATOM 1092 N N . THR A 1 142 ? -10.950 -3.931 25.806 1.00 73.75 142 THR A N 1
ATOM 1093 C CA . THR A 1 142 ? -11.753 -5.136 26.049 1.00 73.75 142 THR A CA 1
ATOM 1094 C C . THR A 1 142 ? -11.423 -5.733 27.415 1.00 73.75 142 THR A C 1
ATOM 1096 O O . THR A 1 142 ? -12.334 -6.037 28.185 1.00 73.75 142 THR A O 1
ATOM 1099 N N . ASN A 1 143 ? -10.137 -5.819 27.761 1.00 80.12 143 ASN A N 1
ATOM 1100 C CA . ASN A 1 143 ? -9.703 -6.333 29.058 1.00 80.12 143 ASN A CA 1
ATOM 1101 C C . ASN A 1 143 ? -10.201 -5.453 30.226 1.00 80.12 143 ASN A C 1
ATOM 1103 O O . ASN A 1 143 ? -10.695 -5.970 31.228 1.00 80.12 143 ASN A O 1
ATOM 1107 N N . MET A 1 144 ? -10.168 -4.123 30.069 1.00 70.38 144 MET A N 1
ATOM 1108 C CA . MET A 1 144 ? -10.697 -3.175 31.063 1.00 70.38 144 MET A CA 1
ATOM 1109 C C . MET A 1 144 ? -12.221 -3.266 31.239 1.00 70.38 144 MET A C 1
ATOM 1111 O O . MET A 1 144 ? -12.735 -3.149 32.352 1.00 70.38 144 MET A O 1
ATOM 1115 N N . ARG A 1 145 ? -12.976 -3.486 30.157 1.00 74.94 145 ARG A N 1
ATOM 1116 C CA . ARG A 1 145 ? -14.437 -3.664 30.241 1.00 74.94 145 ARG A CA 1
ATOM 1117 C C . ARG A 1 145 ? -14.810 -4.942 30.988 1.00 74.94 145 ARG A C 1
ATOM 1119 O O . ARG A 1 145 ? -15.744 -4.925 31.789 1.00 74.94 145 ARG A O 1
ATOM 1126 N N . VAL A 1 146 ? -14.076 -6.028 30.747 1.00 82.25 146 VAL A N 1
ATOM 1127 C CA . VAL A 1 146 ? -14.302 -7.310 31.425 1.00 82.25 146 VAL A CA 1
ATOM 1128 C C . VAL A 1 146 ? -13.988 -7.200 32.916 1.00 82.25 146 VAL A C 1
ATOM 1130 O O . VAL A 1 146 ? -14.798 -7.646 33.727 1.00 82.25 146 VAL A O 1
ATOM 1133 N N . SER A 1 147 ? -12.883 -6.555 33.301 1.00 80.38 147 SER A N 1
ATOM 1134 C CA . SER A 1 147 ? -12.555 -6.376 34.721 1.00 80.38 147 SER A CA 1
ATOM 1135 C C . SER A 1 147 ? -13.581 -5.506 35.453 1.00 80.38 147 SER A C 1
ATOM 1137 O O . SER A 1 147 ? -14.002 -5.870 36.548 1.00 80.38 147 SER A O 1
ATOM 1139 N N . MET A 1 148 ? -14.074 -4.423 34.838 1.00 79.50 148 MET A N 1
ATOM 1140 C CA . MET A 1 148 ? -15.142 -3.598 35.421 1.00 79.50 148 MET A CA 1
ATOM 1141 C C . MET A 1 148 ? -16.458 -4.377 35.580 1.00 79.50 148 MET A C 1
ATOM 1143 O O . MET A 1 148 ? -17.165 -4.202 36.574 1.00 79.50 148 MET A O 1
ATOM 1147 N N . TYR A 1 149 ? -16.801 -5.231 34.612 1.00 84.75 149 TYR A N 1
ATOM 1148 C CA . TYR A 1 149 ? -17.992 -6.077 34.694 1.00 84.75 149 TYR A CA 1
ATOM 1149 C C . TYR A 1 149 ? -17.882 -7.114 35.820 1.00 84.75 149 TYR A C 1
ATOM 1151 O O . TYR A 1 149 ? -18.816 -7.262 36.608 1.00 84.75 149 TYR A O 1
ATOM 1159 N N . LEU A 1 150 ? -16.732 -7.786 35.928 1.00 87.94 150 LEU A N 1
ATOM 1160 C CA . LEU A 1 150 ? -16.461 -8.752 36.995 1.00 87.94 150 LEU A CA 1
ATOM 1161 C C . LEU A 1 150 ? -16.461 -8.087 38.375 1.00 87.94 150 LEU A C 1
ATOM 1163 O O . LEU A 1 150 ? -17.061 -8.621 39.306 1.00 87.94 150 LEU A O 1
ATOM 1167 N N . GLU A 1 151 ? -15.863 -6.902 38.502 1.00 91.38 151 GLU A N 1
ATOM 1168 C CA . GLU A 1 151 ? -15.856 -6.155 39.762 1.00 91.38 151 GLU A CA 1
ATOM 1169 C C . GLU A 1 151 ? -17.275 -5.737 40.171 1.00 91.38 151 GLU A C 1
ATOM 1171 O O . GLU A 1 151 ? -17.658 -5.894 41.327 1.00 91.38 151 GLU A O 1
ATOM 1176 N N . ARG A 1 152 ? -18.118 -5.305 39.219 1.00 89.69 152 ARG A N 1
ATOM 1177 C CA . ARG A 1 152 ? -19.540 -5.049 39.505 1.00 89.69 152 ARG A CA 1
ATOM 1178 C C . ARG A 1 152 ? -20.268 -6.295 40.003 1.00 89.69 152 ARG A C 1
ATOM 1180 O O . ARG A 1 152 ? -21.045 -6.185 40.945 1.00 89.69 152 ARG A O 1
ATOM 1187 N N . GLN A 1 153 ? -20.043 -7.460 39.393 1.00 90.88 153 GLN A N 1
ATOM 1188 C CA . GLN A 1 153 ? -20.657 -8.706 39.866 1.00 90.88 153 GLN A CA 1
ATOM 1189 C C . GLN A 1 153 ? -20.188 -9.073 41.273 1.00 90.88 153 GLN A C 1
ATOM 1191 O O . GLN A 1 153 ? -20.998 -9.504 42.092 1.00 90.88 153 GLN A O 1
ATOM 1196 N N . ARG A 1 154 ? -18.898 -8.875 41.563 1.00 92.12 154 ARG A N 1
ATOM 1197 C CA . ARG A 1 154 ? -18.336 -9.102 42.894 1.00 92.12 154 ARG A CA 1
ATOM 1198 C C . ARG A 1 154 ? -19.027 -8.233 43.944 1.00 92.12 154 ARG A C 1
ATOM 1200 O O . ARG A 1 154 ? -19.466 -8.774 44.952 1.00 92.12 154 ARG A O 1
ATOM 1207 N N . LEU A 1 155 ? -19.167 -6.933 43.679 1.00 91.56 155 LEU A N 1
ATOM 1208 C CA . LEU A 1 155 ? -19.820 -5.990 44.593 1.00 91.56 155 LEU A CA 1
ATOM 1209 C C . LEU A 1 155 ? -21.294 -6.350 44.831 1.00 91.56 155 LEU A C 1
ATOM 1211 O O . LEU A 1 155 ? -21.725 -6.426 45.975 1.00 91.56 155 LEU A O 1
ATOM 1215 N N . VAL A 1 156 ? -22.044 -6.664 43.768 1.00 92.56 156 VAL A N 1
ATOM 1216 C CA . VAL A 1 156 ? -23.456 -7.078 43.886 1.00 92.56 156 VAL A CA 1
ATOM 1217 C C . VAL A 1 156 ? -23.604 -8.363 44.708 1.00 92.56 156 VAL A C 1
ATOM 1219 O O . VAL A 1 156 ? -24.531 -8.489 45.504 1.00 92.56 156 VAL A O 1
ATOM 1222 N N . ASN A 1 157 ? -22.694 -9.323 44.537 1.00 91.12 157 ASN A N 1
ATOM 1223 C CA . ASN A 1 157 ? -22.733 -10.575 45.288 1.00 91.12 157 ASN A CA 1
ATOM 1224 C C . ASN A 1 157 ? -22.339 -10.391 46.768 1.00 91.12 157 ASN A C 1
ATOM 1226 O O . ASN A 1 157 ? -22.864 -11.088 47.639 1.00 91.12 157 ASN A O 1
ATOM 1230 N N . GLU A 1 158 ? -21.429 -9.458 47.065 1.00 89.88 158 GLU A N 1
ATOM 1231 C CA . GLU A 1 158 ? -21.054 -9.093 48.436 1.00 89.88 158 GLU A CA 1
ATOM 1232 C C . GLU A 1 158 ? -22.211 -8.393 49.166 1.00 89.88 158 GLU A C 1
ATOM 1234 O O . GLU A 1 158 ? -22.522 -8.767 50.297 1.00 89.88 158 GLU A O 1
ATOM 1239 N N . ASP A 1 159 ? -22.914 -7.469 48.502 1.00 87.75 159 ASP A N 1
ATOM 1240 C CA . ASP A 1 159 ? -24.117 -6.822 49.046 1.00 87.75 159 ASP A CA 1
ATOM 1241 C C . ASP A 1 159 ? -25.235 -7.840 49.331 1.00 87.75 159 ASP A C 1
ATOM 1243 O O . ASP A 1 159 ? -25.779 -7.860 50.436 1.00 87.75 159 ASP A O 1
ATOM 1247 N N . ALA A 1 160 ? -25.514 -8.758 48.397 1.00 84.00 160 ALA A N 1
ATOM 1248 C CA . ALA A 1 160 ? -26.510 -9.818 48.597 1.00 84.00 160 ALA A CA 1
ATOM 1249 C C . ALA A 1 160 ? -26.150 -10.759 49.764 1.00 84.00 160 ALA A C 1
ATOM 1251 O O . ALA A 1 160 ? -27.014 -11.177 50.538 1.00 84.00 160 ALA A O 1
ATOM 1252 N N . SER A 1 161 ? -24.859 -11.076 49.922 1.00 82.88 161 SER A N 1
ATOM 1253 C CA . SER A 1 161 ? -24.375 -11.891 51.043 1.00 82.88 161 SER A CA 1
ATOM 1254 C C . SER A 1 161 ? -24.553 -11.165 52.381 1.00 82.88 161 SER A C 1
ATOM 1256 O O . SER A 1 161 ? -24.962 -11.784 53.365 1.00 82.88 161 SER A O 1
ATOM 1258 N N . ARG A 1 162 ? -24.295 -9.851 52.426 1.00 79.38 162 ARG A N 1
ATOM 1259 C CA . ARG A 1 162 ? -24.500 -9.024 53.626 1.00 79.38 162 ARG A CA 1
ATOM 1260 C C . ARG A 1 162 ? -25.974 -8.919 54.011 1.00 79.38 162 ARG A C 1
ATOM 1262 O O . ARG A 1 162 ? -26.282 -9.053 55.189 1.00 79.38 162 ARG A O 1
ATOM 1269 N N . GLU A 1 163 ? -26.871 -8.749 53.043 1.00 78.75 163 GLU A N 1
ATOM 1270 C CA . GLU A 1 163 ? -28.318 -8.684 53.286 1.00 78.75 163 GLU A CA 1
ATOM 1271 C C . GLU A 1 163 ? -28.863 -9.999 53.875 1.00 78.75 163 GLU A C 1
ATOM 1273 O O . GLU A 1 163 ?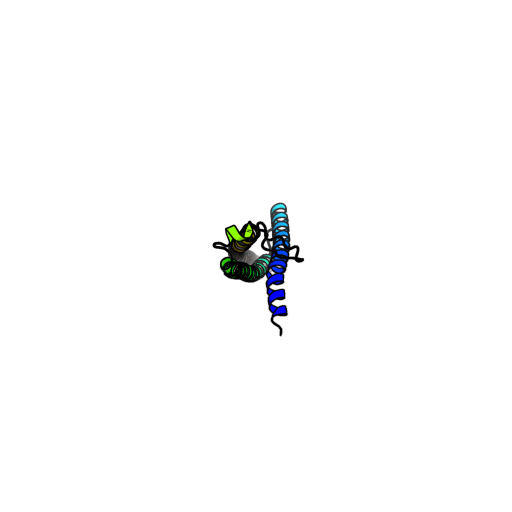 -29.646 -9.977 54.821 1.00 78.75 163 GLU A O 1
ATOM 1278 N N . SER A 1 164 ? -28.366 -11.154 53.411 1.00 72.62 164 SER A N 1
ATOM 1279 C CA . SER A 1 164 ? -28.760 -12.466 53.957 1.00 72.62 164 SER A CA 1
ATOM 1280 C C . SER A 1 164 ? -28.330 -12.704 55.415 1.00 72.62 164 SER A C 1
ATOM 1282 O O . SER A 1 164 ? -28.989 -13.445 56.145 1.00 72.62 164 SER A O 1
ATOM 1284 N N . LEU A 1 165 ? -27.236 -12.068 55.850 1.00 67.19 165 LEU A N 1
ATOM 1285 C CA . LEU A 1 165 ? -26.727 -12.131 57.224 1.00 67.19 165 LEU A CA 1
ATOM 1286 C C . LEU A 1 165 ? -27.465 -11.176 58.171 1.00 67.19 165 LEU A C 1
ATOM 1288 O O . LEU A 1 165 ? -27.476 -11.424 59.375 1.00 67.19 165 LEU A O 1
ATOM 1292 N N . ASP A 1 166 ? -28.063 -10.110 57.635 1.00 61.59 166 ASP A N 1
ATOM 1293 C CA . ASP A 1 166 ? -28.774 -9.088 58.408 1.00 61.59 166 ASP A CA 1
ATOM 1294 C C . ASP A 1 166 ? -30.282 -9.359 58.509 1.00 61.59 166 ASP A C 1
ATOM 1296 O O . ASP A 1 166 ? -30.963 -8.701 59.287 1.00 61.59 166 ASP A O 1
ATOM 1300 N N . THR A 1 167 ? -30.825 -10.353 57.788 1.00 60.78 167 THR A N 1
ATOM 1301 C CA . THR A 1 167 ? -32.149 -10.911 58.105 1.00 60.78 167 THR A CA 1
ATOM 1302 C C . THR A 1 167 ? -32.091 -11.578 59.483 1.00 60.78 167 THR A C 1
ATOM 1304 O O . THR A 1 167 ? -31.513 -12.664 59.602 1.00 60.78 167 THR A O 1
ATOM 1307 N N . PRO A 1 168 ? -32.681 -10.981 60.541 1.00 53.41 168 PRO A N 1
ATOM 1308 C CA . PRO A 1 168 ? -32.741 -11.642 61.827 1.00 53.41 168 PRO A CA 1
ATOM 1309 C C . PRO A 1 168 ? -33.612 -12.877 61.642 1.00 53.41 168 PRO A C 1
ATOM 1311 O O . PRO A 1 168 ? -34.741 -12.782 61.160 1.00 53.41 168 PRO A O 1
ATOM 1314 N N . GLY A 1 169 ? -33.061 -14.040 61.981 1.00 57.38 169 GLY A N 1
ATOM 1315 C CA . GLY A 1 169 ? -33.820 -15.276 62.021 1.00 57.38 169 GLY A CA 1
ATOM 1316 C C . GLY A 1 169 ? -35.034 -15.089 62.920 1.00 57.38 169 GLY A C 1
ATOM 1317 O O . GLY A 1 169 ? -34.915 -15.130 64.143 1.00 57.38 169 GLY A O 1
ATOM 1318 N N . ASP A 1 170 ? -36.200 -14.911 62.307 1.00 50.09 170 ASP A N 1
ATOM 1319 C CA . ASP A 1 170 ? -37.478 -15.210 62.929 1.00 50.09 170 ASP A CA 1
ATOM 1320 C C . ASP A 1 170 ? -37.573 -16.737 63.038 1.00 50.09 170 ASP A C 1
ATOM 1322 O O . ASP A 1 170 ? -38.174 -17.422 62.215 1.00 50.09 170 ASP A O 1
ATOM 1326 N N . PHE A 1 171 ? -36.869 -17.291 64.027 1.00 52.62 171 PHE A N 1
ATOM 1327 C CA . PHE A 1 171 ? -37.136 -18.623 64.560 1.00 52.62 171 PHE A CA 1
ATOM 1328 C C . PHE A 1 171 ? -38.055 -18.453 65.774 1.00 52.62 171 PHE A C 1
ATOM 1330 O O . PHE A 1 171 ? -37.669 -18.675 66.920 1.00 52.62 171 PHE A O 1
ATOM 1337 N N . SER A 1 172 ? -39.284 -18.018 65.502 1.00 50.00 172 SER A N 1
ATOM 1338 C CA . SER A 1 172 ? -40.416 -18.129 66.418 1.00 50.00 172 SER A CA 1
ATOM 1339 C C . SER A 1 172 ? -41.308 -19.275 65.940 1.00 50.00 172 SER A C 1
ATOM 1341 O O . SER A 1 172 ? -42.133 -19.068 65.056 1.00 50.00 172 SER A O 1
ATOM 1343 N N . HIS A 1 173 ? -41.108 -20.482 66.482 1.00 41.41 173 HIS A N 1
ATOM 1344 C CA . HIS A 1 173 ? -42.156 -21.421 66.926 1.00 41.41 173 HIS A CA 1
ATOM 1345 C C . HIS A 1 173 ? -41.574 -22.748 67.421 1.00 41.41 173 HIS A C 1
ATOM 1347 O O . HIS A 1 173 ? -40.731 -23.338 66.711 1.00 41.41 173 HIS A O 1
#